Protein AF-A0A719WVG1-F1 (afdb_monomer_lite)

Structure (mmCIF, N/CA/C/O backbone):
data_AF-A0A719WVG1-F1
#
_entry.id   AF-A0A719WVG1-F1
#
loop_
_atom_site.group_PDB
_atom_site.id
_atom_site.type_symbol
_atom_site.label_atom_id
_atom_site.label_alt_id
_atom_site.label_comp_id
_atom_site.label_asym_id
_atom_site.label_entity_id
_atom_site.label_seq_id
_atom_site.pdbx_PDB_ins_code
_atom_site.Cartn_x
_atom_site.Cartn_y
_atom_site.Cartn_z
_atom_site.occupancy
_atom_site.B_iso_or_equiv
_atom_site.auth_seq_id
_atom_site.auth_comp_id
_atom_site.auth_asym_id
_atom_site.auth_atom_id
_atom_site.pdbx_PDB_model_num
ATOM 1 N N . LEU A 1 1 ? -19.824 -2.618 9.072 1.00 88.62 1 LEU A N 1
ATOM 2 C CA . LEU A 1 1 ? -18.378 -2.731 8.777 1.00 88.62 1 LEU A CA 1
ATOM 3 C C . LEU A 1 1 ? -17.699 -3.306 10.010 1.00 88.62 1 LEU A C 1
ATOM 5 O O . LEU A 1 1 ? -18.059 -2.857 11.096 1.00 88.62 1 LEU A O 1
ATOM 9 N N . PRO A 1 2 ? -16.802 -4.297 9.882 1.00 93.81 2 PRO A N 1
ATOM 10 C CA . PRO A 1 2 ? -16.029 -4.795 11.019 1.00 93.81 2 PRO A CA 1
ATOM 11 C C . PRO A 1 2 ? -15.233 -3.662 11.683 1.00 93.81 2 PRO A C 1
ATOM 13 O O . PRO A 1 2 ? -14.725 -2.774 10.994 1.00 93.81 2 PRO A O 1
ATOM 16 N N . VAL A 1 3 ? -15.137 -3.677 13.016 1.00 96.69 3 VAL A N 1
ATOM 17 C CA . VAL A 1 3 ? -14.345 -2.683 13.758 1.00 96.69 3 VAL A CA 1
ATOM 18 C C . VAL A 1 3 ? -12.873 -2.837 13.380 1.00 96.69 3 VAL A C 1
ATOM 20 O O . VAL A 1 3 ? -12.341 -3.942 13.394 1.00 96.69 3 VAL A O 1
ATOM 23 N N . GLY A 1 4 ? -12.226 -1.720 13.047 1.00 95.25 4 GLY A N 1
ATOM 24 C CA . GLY A 1 4 ? -10.811 -1.666 12.680 1.00 95.25 4 GLY A CA 1
ATOM 25 C C . GLY A 1 4 ? -10.526 -1.589 11.179 1.00 95.25 4 GLY A C 1
ATOM 26 O O . GLY A 1 4 ? -9.382 -1.329 10.815 1.00 95.25 4 GLY A O 1
ATOM 27 N N . VAL A 1 5 ? -11.533 -1.740 10.311 1.00 96.38 5 VAL A N 1
ATOM 28 C CA . VAL A 1 5 ? -11.364 -1.525 8.864 1.00 96.38 5 VAL A CA 1
ATOM 29 C C . VAL A 1 5 ? -11.140 -0.030 8.584 1.00 96.38 5 VAL A C 1
ATOM 31 O O . VAL A 1 5 ? -12.004 0.775 8.944 1.00 96.38 5 VAL A O 1
ATOM 34 N N . PRO A 1 6 ? -10.023 0.369 7.944 1.00 96.38 6 PRO A N 1
ATOM 35 C CA . PRO A 1 6 ? -9.818 1.753 7.536 1.00 96.38 6 PRO A CA 1
ATOM 36 C C . PRO A 1 6 ? -10.786 2.120 6.406 1.00 96.38 6 PRO A C 1
ATOM 38 O O . PRO A 1 6 ? -10.941 1.383 5.434 1.00 96.38 6 PRO A O 1
ATOM 41 N N . VAL A 1 7 ? -11.437 3.276 6.533 1.00 96.38 7 VAL A N 1
ATOM 42 C CA . VAL A 1 7 ? -12.397 3.793 5.551 1.00 96.38 7 VAL A CA 1
ATOM 43 C C . VAL A 1 7 ? -11.984 5.216 5.169 1.00 96.38 7 VAL A C 1
ATOM 45 O O . VAL A 1 7 ? -11.799 6.039 6.070 1.00 96.38 7 VAL A O 1
ATOM 48 N N . PRO A 1 8 ? -11.835 5.538 3.869 1.00 96.19 8 PRO A N 1
ATOM 49 C CA . PRO A 1 8 ? -11.598 6.908 3.429 1.00 96.19 8 PRO A CA 1
ATOM 50 C C . PRO A 1 8 ? -12.724 7.842 3.883 1.00 96.19 8 PRO A C 1
ATOM 52 O O . PRO A 1 8 ? -13.904 7.519 3.751 1.00 96.19 8 PRO A O 1
ATOM 55 N N . TRP A 1 9 ? -12.359 9.012 4.407 1.00 97.38 9 TRP A N 1
ATOM 56 C CA . TRP A 1 9 ? -13.302 9.996 4.935 1.00 97.38 9 TRP A CA 1
ATOM 57 C C . TRP A 1 9 ? -13.028 11.377 4.321 1.00 97.38 9 TRP A C 1
ATOM 59 O O . TRP A 1 9 ? -11.868 11.789 4.291 1.00 97.38 9 TRP A O 1
ATOM 69 N N . PRO A 1 10 ? -14.049 12.113 3.840 1.00 97.75 10 PRO A N 1
ATOM 70 C CA . PRO A 1 10 ? -13.839 13.340 3.067 1.00 97.75 10 PRO A CA 1
ATOM 71 C C . PRO A 1 10 ? -13.550 14.594 3.913 1.00 97.75 10 PRO A C 1
ATOM 73 O O . PRO A 1 10 ? -13.370 15.666 3.344 1.00 97.75 10 PRO A O 1
ATOM 76 N N . SER A 1 11 ? -13.528 14.507 5.251 1.00 97.69 11 SER A N 1
ATOM 77 C CA . SER A 1 11 ? -13.329 15.664 6.143 1.00 97.69 11 SER A CA 1
ATOM 78 C C . SER A 1 11 ? -12.127 15.501 7.073 1.00 97.69 11 SER A C 1
ATOM 80 O O . SER A 1 11 ? -11.764 14.397 7.478 1.00 97.69 11 SER A O 1
ATOM 82 N N . ALA A 1 12 ? -11.528 16.628 7.471 1.00 96.50 12 ALA A N 1
ATOM 83 C CA . ALA A 1 12 ? -10.427 16.661 8.427 1.00 96.50 12 ALA A CA 1
ATOM 84 C C . ALA A 1 12 ? -10.833 16.158 9.823 1.00 96.50 12 ALA A C 1
ATOM 86 O O . ALA A 1 12 ? -9.975 15.664 10.557 1.00 96.50 12 ALA A O 1
ATOM 87 N N . THR A 1 13 ? -12.109 16.261 10.198 1.00 96.81 13 THR A N 1
ATOM 88 C CA . THR A 1 13 ? -12.616 15.785 11.492 1.00 96.81 13 THR A CA 1
ATOM 89 C C . THR A 1 13 ? -13.379 14.476 11.287 1.00 96.81 13 THR A C 1
ATOM 91 O O . THR A 1 13 ? -14.354 14.460 10.527 1.00 96.81 13 THR A O 1
ATOM 94 N N . PRO A 1 14 ? -12.950 13.366 11.920 1.00 96.06 14 PRO A N 1
ATOM 95 C CA . PRO A 1 14 ? -13.691 12.118 11.855 1.00 96.06 14 PRO A CA 1
ATOM 96 C C . PRO A 1 14 ? -15.021 12.263 12.616 1.00 96.06 14 PRO A C 1
ATOM 98 O O . PRO A 1 14 ? -15.101 13.047 13.567 1.00 96.06 14 PRO A O 1
ATOM 101 N N . PRO A 1 15 ? -16.069 11.523 12.228 1.00 96.81 15 PRO A N 1
ATOM 102 C CA . PRO A 1 15 ? -17.313 11.508 12.979 1.00 96.81 15 PRO A CA 1
ATOM 103 C C . PRO A 1 15 ? -17.103 10.872 14.362 1.00 96.81 15 PRO A C 1
ATOM 105 O O . PRO A 1 15 ? -16.133 10.148 14.593 1.00 96.81 15 PRO A O 1
ATOM 108 N N . ALA A 1 16 ? -18.023 11.128 15.294 1.00 95.88 16 ALA A N 1
ATOM 109 C CA . ALA A 1 16 ? -17.966 10.534 16.628 1.00 95.88 16 ALA A CA 1
ATOM 110 C C . ALA A 1 16 ? -17.858 8.997 16.551 1.00 95.88 16 ALA A C 1
ATOM 112 O O . ALA A 1 16 ? -18.534 8.357 15.745 1.00 95.88 16 ALA A O 1
ATOM 113 N N . GLY A 1 17 ? -16.987 8.413 17.378 1.00 94.44 17 GLY A N 1
ATOM 114 C CA . GLY A 1 17 ? -16.705 6.972 17.378 1.00 94.44 17 GLY A CA 1
ATOM 115 C C . GLY A 1 17 ? -15.681 6.502 16.336 1.00 94.44 17 GLY A C 1
ATOM 116 O O . GLY A 1 17 ? -15.355 5.317 16.320 1.00 94.44 17 GLY A O 1
ATOM 117 N N . TRP A 1 18 ? -15.141 7.397 15.500 1.00 97.06 18 TRP A N 1
ATOM 118 C CA . TRP A 1 18 ? -14.080 7.082 14.540 1.00 97.06 18 TRP A CA 1
ATOM 119 C C . TRP A 1 18 ? -12.748 7.703 14.958 1.00 97.06 18 TRP A C 1
ATOM 121 O O . TRP A 1 18 ? -12.679 8.854 15.389 1.00 97.06 18 TRP A O 1
ATOM 131 N N . LEU A 1 19 ? -11.668 6.945 14.778 1.00 97.69 19 LEU A N 1
ATOM 132 C CA . LEU A 1 19 ? -10.300 7.388 15.031 1.00 97.69 19 LEU A CA 1
ATOM 133 C C . LEU A 1 19 ? -9.540 7.510 13.707 1.00 97.69 19 LEU A C 1
ATOM 135 O O . LEU A 1 19 ? -9.769 6.744 12.770 1.00 97.69 19 LEU A O 1
ATOM 139 N N . LYS A 1 20 ? -8.612 8.468 13.622 1.00 97.88 20 LYS A N 1
ATOM 140 C CA . LYS A 1 20 ? -7.730 8.602 12.455 1.00 97.88 20 LYS A CA 1
ATOM 141 C C . LYS A 1 20 ? -6.650 7.522 12.493 1.00 97.88 20 LYS A C 1
ATOM 143 O O . LYS A 1 20 ? -6.001 7.346 13.516 1.00 97.88 20 LYS A O 1
ATOM 148 N N . CYS A 1 21 ? -6.382 6.880 11.359 1.00 97.62 21 CYS A N 1
ATOM 149 C CA . CYS A 1 21 ? -5.213 6.012 11.192 1.00 97.62 21 CYS A CA 1
ATOM 150 C C . CYS A 1 21 ? -3.952 6.860 10.953 1.00 97.62 21 CYS A C 1
ATOM 152 O O . CYS A 1 21 ? -3.461 6.965 9.832 1.00 97.62 21 CYS A O 1
ATOM 154 N N . ASN A 1 22 ? -3.487 7.545 11.999 1.00 97.81 22 ASN A N 1
ATOM 155 C CA . ASN A 1 22 ? -2.358 8.483 11.970 1.00 97.81 22 ASN A CA 1
ATOM 156 C C . ASN A 1 22 ? -1.214 8.064 12.911 1.00 97.81 22 ASN A C 1
ATOM 158 O O . ASN A 1 22 ? -0.465 8.918 13.385 1.00 97.81 22 ASN A O 1
ATOM 162 N N . GLY A 1 23 ? -1.125 6.776 13.253 1.00 97.56 23 GLY A N 1
ATOM 163 C CA . GLY A 1 23 ? -0.120 6.288 14.195 1.00 97.56 23 GLY A CA 1
ATOM 164 C C . GLY A 1 23 ? -0.445 6.530 15.673 1.00 97.56 23 GLY A C 1
ATOM 165 O O . GLY A 1 23 ? 0.396 6.234 16.520 1.00 97.56 23 GLY A O 1
ATOM 166 N N . ALA A 1 24 ? -1.608 7.090 16.021 1.00 97.88 24 ALA A N 1
ATOM 167 C CA . ALA A 1 24 ? -1.952 7.360 17.416 1.00 97.88 24 ALA A CA 1
ATOM 168 C C . ALA A 1 24 ? -2.232 6.074 18.215 1.00 97.88 24 ALA A C 1
ATOM 170 O O . ALA A 1 24 ? -2.759 5.087 17.693 1.00 97.88 24 ALA A O 1
ATOM 171 N N . ALA A 1 25 ? -1.894 6.114 19.504 1.00 98.31 25 ALA A N 1
ATOM 172 C CA . ALA A 1 25 ? -2.339 5.121 20.475 1.00 98.31 25 ALA A CA 1
ATOM 173 C C . ALA A 1 25 ? -3.820 5.334 20.836 1.00 98.31 25 ALA A C 1
ATOM 175 O O . ALA A 1 25 ? -4.347 6.441 20.699 1.00 98.31 25 ALA A O 1
ATOM 176 N N . PHE A 1 26 ? -4.483 4.287 21.321 1.00 98.12 26 PHE A N 1
ATOM 177 C CA . PHE A 1 26 ? -5.861 4.340 21.812 1.00 98.12 26 PHE A CA 1
ATOM 178 C C . PHE A 1 26 ? -6.027 3.497 23.086 1.00 98.12 26 PHE A C 1
ATOM 180 O O . PHE A 1 26 ? -5.205 2.637 23.383 1.00 98.12 26 PHE A O 1
ATOM 187 N N . SER A 1 27 ? -7.094 3.746 23.852 1.00 97.69 27 SER A N 1
ATOM 188 C CA . SER A 1 27 ? -7.411 2.972 25.062 1.00 97.69 27 SER A CA 1
ATOM 189 C C . SER A 1 27 ? -8.171 1.693 24.707 1.00 97.69 27 SER A C 1
ATOM 191 O O . SER A 1 27 ? -9.213 1.744 24.046 1.00 97.69 27 SER A O 1
ATOM 193 N N . SER A 1 28 ? -7.671 0.551 25.180 1.00 97.25 28 SER A N 1
ATOM 194 C CA . SER A 1 28 ? -8.344 -0.749 25.073 1.00 97.25 28 SER A CA 1
ATOM 195 C C . SER A 1 28 ? -9.642 -0.811 25.874 1.00 97.25 28 SER A C 1
ATOM 197 O O . SER A 1 28 ? -10.561 -1.530 25.495 1.00 97.25 28 SER A O 1
ATOM 199 N N . GLU A 1 29 ? -9.739 -0.035 26.951 1.00 97.62 29 GLU A N 1
ATOM 200 C CA . GLU A 1 29 ? -10.918 0.042 27.815 1.00 97.62 29 GLU A CA 1
ATOM 201 C C . GLU A 1 29 ? -12.051 0.777 27.093 1.00 97.62 29 GLU A C 1
ATOM 203 O O . GLU A 1 29 ? -13.199 0.337 27.122 1.00 97.62 29 GLU A O 1
ATOM 208 N N . MET A 1 30 ? -11.722 1.871 26.397 1.00 96.94 30 MET A N 1
ATOM 209 C CA . MET A 1 30 ? -12.688 2.648 25.618 1.00 96.94 30 MET A CA 1
ATOM 210 C C . MET A 1 30 ? -13.045 1.966 24.287 1.00 96.94 30 MET A C 1
ATOM 212 O O . MET A 1 30 ? -14.190 2.055 23.842 1.00 96.94 30 MET A O 1
ATOM 216 N N . TYR A 1 31 ? -12.094 1.263 23.659 1.00 97.62 31 TYR A N 1
ATOM 217 C CA . TYR A 1 31 ? -12.276 0.621 22.351 1.00 97.62 31 TYR A CA 1
ATOM 218 C C . TYR A 1 31 ? -11.863 -0.867 22.350 1.00 97.62 31 TYR A C 1
ATOM 220 O O . TYR A 1 31 ? -10.966 -1.266 21.600 1.00 97.62 31 TYR A O 1
ATOM 228 N N . PRO A 1 32 ? -12.544 -1.742 23.114 1.00 97.75 32 PRO A N 1
ATOM 229 C CA . PRO A 1 32 ? -12.125 -3.137 23.295 1.00 97.75 32 PRO A CA 1
ATOM 230 C C . PRO A 1 32 ? -12.164 -3.960 22.002 1.00 97.75 32 PRO A C 1
ATOM 232 O O . PRO A 1 32 ? -11.311 -4.813 21.769 1.00 97.75 32 PRO A O 1
ATOM 235 N N . ASN A 1 33 ? -13.124 -3.691 21.113 1.00 97.62 33 ASN A N 1
ATOM 236 C CA . ASN A 1 33 ? -13.185 -4.365 19.813 1.00 97.62 33 ASN A CA 1
ATOM 237 C C . ASN A 1 33 ? -12.086 -3.886 18.853 1.00 97.62 33 ASN A C 1
ATOM 239 O O . ASN A 1 33 ? -11.638 -4.663 18.016 1.00 97.62 33 ASN A O 1
ATOM 243 N N . LEU A 1 34 ? -11.623 -2.639 18.993 1.00 97.75 34 LEU A N 1
ATOM 244 C CA . LEU A 1 34 ? -10.489 -2.135 18.222 1.00 97.75 34 LEU A CA 1
ATOM 245 C C . LEU A 1 34 ? -9.175 -2.732 18.733 1.00 97.75 34 LEU A C 1
ATOM 247 O O . LEU A 1 34 ? -8.333 -3.087 17.918 1.00 97.75 34 LEU A O 1
ATOM 251 N N . ALA A 1 35 ? -9.033 -2.926 20.048 1.00 98.06 35 ALA A N 1
ATOM 252 C CA . ALA A 1 35 ? -7.880 -3.604 20.648 1.00 98.06 35 ALA A CA 1
ATOM 253 C C . ALA A 1 35 ? -7.746 -5.061 20.175 1.00 98.06 35 ALA A C 1
ATOM 255 O O . ALA A 1 35 ? -6.638 -5.545 19.974 1.00 98.06 35 ALA A O 1
ATOM 256 N N . LYS A 1 36 ? -8.863 -5.753 19.909 1.00 97.44 36 LYS A N 1
ATOM 257 C CA . LYS A 1 36 ? -8.830 -7.087 19.278 1.00 97.44 36 LYS A CA 1
ATOM 258 C C . LYS A 1 36 ? -8.271 -7.049 17.852 1.00 97.44 36 LYS A C 1
ATOM 260 O O . LYS A 1 36 ? -7.577 -7.978 17.458 1.00 97.44 36 LYS A O 1
ATOM 265 N N . ALA A 1 37 ? -8.576 -5.999 17.087 1.00 96.56 37 ALA A N 1
ATOM 266 C CA . ALA A 1 37 ? -8.079 -5.826 15.720 1.00 96.56 37 ALA A CA 1
ATOM 267 C C . ALA A 1 37 ? -6.630 -5.302 15.674 1.00 96.56 37 ALA A C 1
ATOM 269 O O . ALA A 1 37 ? -5.860 -5.697 14.802 1.00 96.56 37 ALA A O 1
ATOM 270 N N . TYR A 1 38 ? -6.250 -4.447 16.627 1.00 97.38 38 TYR A N 1
ATOM 271 C CA . TYR A 1 38 ? -4.915 -3.862 16.773 1.00 97.38 38 TYR A CA 1
ATOM 272 C C . TYR A 1 38 ? -4.380 -4.103 18.198 1.00 97.38 38 TYR A C 1
ATOM 274 O O . TYR A 1 38 ? -4.455 -3.201 19.038 1.00 97.38 38 TYR A O 1
ATOM 282 N N . PRO A 1 39 ? -3.803 -5.288 18.487 1.00 96.94 39 PRO A N 1
ATOM 283 C CA . PRO A 1 39 ? -3.389 -5.683 19.843 1.00 96.94 39 PRO A CA 1
ATOM 284 C C . PRO A 1 39 ? -2.288 -4.821 20.470 1.00 96.94 39 PRO A C 1
ATOM 286 O O . PRO A 1 39 ? -2.064 -4.869 21.674 1.00 96.94 39 PRO A O 1
ATOM 289 N N . THR A 1 40 ? -1.593 -4.020 19.664 1.00 96.75 40 THR A N 1
ATOM 290 C CA . THR A 1 40 ? -0.588 -3.055 20.128 1.00 96.75 40 THR A CA 1
ATOM 291 C C . THR A 1 40 ? -1.206 -1.772 20.687 1.00 96.75 40 THR A C 1
ATOM 293 O O . THR A 1 40 ? -0.467 -0.876 21.092 1.00 96.75 40 THR A O 1
ATOM 296 N N . ASN A 1 41 ? -2.540 -1.652 20.676 1.00 97.75 41 ASN A N 1
ATOM 297 C CA . ASN A 1 41 ? -3.281 -0.452 21.070 1.00 97.75 41 ASN A CA 1
ATOM 298 C C . ASN A 1 41 ? -2.826 0.811 20.318 1.00 97.75 41 ASN A C 1
ATOM 300 O O . ASN A 1 41 ? -2.896 1.930 20.829 1.00 97.75 41 ASN A O 1
ATOM 304 N N . LYS A 1 42 ? -2.342 0.629 19.083 1.00 97.88 42 LYS A N 1
ATOM 305 C CA . LYS A 1 42 ? -1.853 1.690 18.207 1.00 97.88 42 LYS A CA 1
ATOM 306 C C . LYS A 1 42 ? -2.355 1.462 16.790 1.00 97.88 42 LYS A C 1
ATOM 308 O O . LYS A 1 42 ? -2.235 0.362 16.254 1.00 97.88 42 LYS A O 1
ATOM 313 N N . LEU A 1 43 ? -2.909 2.508 16.188 1.00 98.00 43 LEU A N 1
ATOM 314 C CA . LEU A 1 43 ? -3.324 2.466 14.790 1.00 98.00 43 LEU A CA 1
ATOM 315 C C . LEU A 1 43 ? -2.106 2.579 13.863 1.00 98.00 43 LEU A C 1
ATOM 317 O O . LEU A 1 43 ? -1.121 3.223 14.231 1.00 98.00 43 LEU A O 1
ATOM 321 N N . PRO A 1 44 ? -2.161 2.005 12.650 1.00 97.75 44 PRO A N 1
ATOM 322 C CA . PRO A 1 44 ? -1.171 2.300 11.626 1.00 97.75 44 PRO A CA 1
ATOM 323 C C . PRO A 1 44 ? -1.246 3.778 11.225 1.00 97.75 44 PRO A C 1
ATOM 325 O O . PRO A 1 44 ? -2.282 4.433 11.374 1.00 97.75 44 PRO A O 1
ATOM 328 N N . ASP A 1 45 ? -0.140 4.310 10.714 1.00 98.00 45 ASP A N 1
ATOM 329 C CA . ASP A 1 45 ? -0.133 5.608 10.046 1.00 98.00 45 ASP A CA 1
ATOM 330 C C . ASP A 1 45 ? -0.330 5.383 8.547 1.00 98.00 45 ASP A C 1
ATOM 332 O O . ASP A 1 45 ? 0.559 4.869 7.877 1.00 98.00 45 ASP A O 1
ATOM 336 N N . LEU A 1 46 ? -1.523 5.703 8.044 1.00 98.19 46 LEU A N 1
ATOM 337 C CA . LEU A 1 46 ? -1.901 5.484 6.643 1.00 98.19 46 LEU A CA 1
ATOM 338 C C . LEU A 1 46 ? -1.759 6.748 5.788 1.00 98.19 46 LEU A C 1
ATOM 340 O O . LEU A 1 46 ? -2.164 6.769 4.625 1.00 98.19 46 LEU A O 1
ATOM 344 N N . ARG A 1 47 ? -1.231 7.838 6.350 1.00 97.81 47 ARG A N 1
ATOM 345 C CA . ARG A 1 47 ? -1.069 9.094 5.612 1.00 97.81 47 ARG A CA 1
ATOM 346 C C . ARG A 1 47 ? -0.008 8.912 4.526 1.00 97.81 47 ARG A C 1
ATOM 348 O O . ARG A 1 47 ? 1.169 8.779 4.832 1.00 97.81 47 ARG A O 1
ATOM 355 N N . GLY A 1 48 ? -0.436 8.944 3.265 1.00 97.62 48 GLY A N 1
ATOM 356 C CA . GLY A 1 48 ? 0.443 8.741 2.108 1.00 97.62 48 GLY A CA 1
ATOM 357 C C . GLY A 1 48 ? 0.741 7.274 1.784 1.00 97.62 48 GLY A C 1
ATOM 358 O O . GLY A 1 48 ? 1.535 7.018 0.886 1.00 97.62 48 GLY A O 1
ATOM 359 N N . GLU A 1 49 ? 0.101 6.325 2.472 1.00 98.38 49 GLU A N 1
ATOM 360 C CA . GLU A 1 49 ? 0.285 4.893 2.234 1.00 98.38 49 GLU A CA 1
ATOM 361 C C . GLU A 1 49 ? -0.847 4.324 1.382 1.00 98.38 49 GLU A C 1
ATOM 363 O O . GLU A 1 49 ? -2.027 4.615 1.602 1.00 98.38 49 GLU A O 1
ATOM 368 N N . PHE A 1 50 ? -0.499 3.447 0.445 1.00 98.25 50 PHE A N 1
ATOM 369 C CA . PHE A 1 50 ? -1.486 2.619 -0.238 1.00 98.25 50 PHE A CA 1
ATOM 370 C C . PHE A 1 50 ? -1.799 1.379 0.595 1.00 98.25 50 PHE A C 1
ATOM 372 O O . PHE A 1 50 ? -0.926 0.785 1.224 1.00 98.25 50 PHE A O 1
ATOM 379 N N . ILE A 1 51 ? -3.052 0.935 0.566 1.00 97.62 51 ILE A N 1
ATOM 380 C CA . ILE A 1 51 ? -3.399 -0.384 1.090 1.00 97.62 51 ILE A CA 1
ATOM 381 C C . ILE A 1 51 ? -3.170 -1.398 -0.025 1.00 97.62 51 ILE A C 1
ATOM 383 O O . ILE A 1 51 ? -3.747 -1.265 -1.104 1.00 97.62 51 ILE A O 1
ATOM 387 N N . ARG A 1 52 ? -2.356 -2.418 0.250 1.00 97.44 52 ARG A N 1
ATOM 388 C CA . ARG A 1 52 ? -2.150 -3.564 -0.640 1.00 97.44 52 ARG A CA 1
ATOM 389 C C . ARG A 1 52 ? -2.683 -4.825 0.032 1.00 97.44 52 ARG A C 1
ATOM 391 O O . ARG A 1 52 ? -2.453 -5.035 1.222 1.00 97.44 52 ARG A O 1
ATOM 398 N N . GLY A 1 53 ? -3.330 -5.682 -0.752 1.00 97.81 53 GLY A N 1
ATOM 399 C CA . GLY A 1 53 ? -3.791 -6.990 -0.296 1.00 97.81 53 GLY A CA 1
ATOM 400 C C . GLY A 1 53 ? -2.654 -7.813 0.304 1.00 97.81 53 GLY A C 1
ATOM 401 O O . GLY A 1 53 ? -1.548 -7.867 -0.238 1.00 97.81 53 GLY A O 1
ATOM 402 N N . TRP A 1 54 ? -2.906 -8.409 1.459 1.00 98.00 54 TRP A N 1
ATOM 403 C CA . TRP A 1 54 ? -2.015 -9.392 2.049 1.00 98.00 54 TRP A CA 1
ATOM 404 C C . TRP A 1 54 ? -2.013 -10.660 1.192 1.00 98.00 54 TRP A C 1
ATOM 406 O O . TRP A 1 54 ? -3.049 -11.047 0.660 1.00 98.00 54 TRP A O 1
ATOM 416 N N . ASP A 1 55 ? -0.836 -11.259 1.022 1.00 97.00 55 ASP A N 1
ATOM 417 C CA . ASP A 1 55 ? -0.638 -12.355 0.075 1.00 97.00 55 ASP A CA 1
ATOM 418 C C . ASP A 1 55 ? -1.357 -13.643 0.483 1.00 97.00 55 ASP A C 1
ATOM 420 O O . ASP A 1 55 ? -1.848 -14.359 -0.383 1.00 97.00 55 ASP A O 1
ATOM 424 N N . ASP A 1 56 ? -1.404 -13.928 1.789 1.00 96.56 56 ASP A N 1
ATOM 425 C CA . ASP A 1 56 ? -2.034 -15.121 2.376 1.00 96.56 56 ASP A CA 1
ATOM 426 C C . ASP A 1 56 ? -1.687 -16.435 1.638 1.00 96.56 56 ASP A C 1
ATOM 428 O O . ASP A 1 56 ? -2.520 -17.316 1.438 1.00 96.56 56 ASP A O 1
ATOM 432 N N . GLY A 1 57 ? -0.437 -16.552 1.168 1.00 96.06 57 GLY A N 1
ATOM 433 C CA . GLY A 1 57 ? 0.069 -17.743 0.484 1.00 96.06 57 GLY A CA 1
ATOM 434 C C . GLY A 1 57 ? -0.220 -17.818 -1.018 1.00 96.06 57 GLY A C 1
ATOM 435 O O . GLY A 1 57 ? 0.094 -18.838 -1.633 1.00 96.06 57 GLY A O 1
ATOM 436 N N . ARG A 1 58 ? -0.774 -16.768 -1.640 1.00 96.31 58 ARG A N 1
ATOM 437 C CA . ARG A 1 58 ? -0.966 -16.708 -3.101 1.00 96.31 58 ARG A CA 1
ATOM 438 C C . ARG A 1 58 ? 0.361 -16.652 -3.874 1.00 96.31 58 ARG A C 1
ATOM 440 O O . ARG A 1 58 ? 0.396 -17.074 -5.030 1.00 96.31 58 ARG A O 1
ATOM 447 N N . GLY A 1 59 ? 1.432 -16.148 -3.261 1.00 95.38 59 GLY A N 1
ATOM 448 C CA . GLY A 1 59 ? 2.779 -16.096 -3.832 1.00 95.38 59 GLY A CA 1
ATOM 449 C C . GLY A 1 59 ? 3.105 -14.845 -4.657 1.00 95.38 59 GLY A C 1
ATOM 450 O O . GLY A 1 59 ? 4.152 -14.815 -5.297 1.00 95.38 59 GLY A O 1
ATOM 451 N N . VAL A 1 60 ? 2.253 -13.815 -4.655 1.00 93.75 60 VAL A N 1
ATOM 452 C CA . VAL A 1 60 ? 2.509 -12.530 -5.340 1.00 93.75 60 VAL A CA 1
ATOM 453 C C . VAL A 1 60 ? 3.321 -11.570 -4.470 1.00 93.75 60 VAL A C 1
ATOM 455 O O . VAL A 1 60 ? 4.180 -10.863 -4.983 1.00 93.75 60 VAL A O 1
ATOM 458 N N . ASP A 1 61 ? 3.080 -11.559 -3.159 1.00 95.25 61 ASP A N 1
ATOM 459 C CA . ASP A 1 61 ? 3.831 -10.754 -2.182 1.00 95.25 61 ASP A CA 1
ATOM 460 C C . ASP A 1 61 ? 4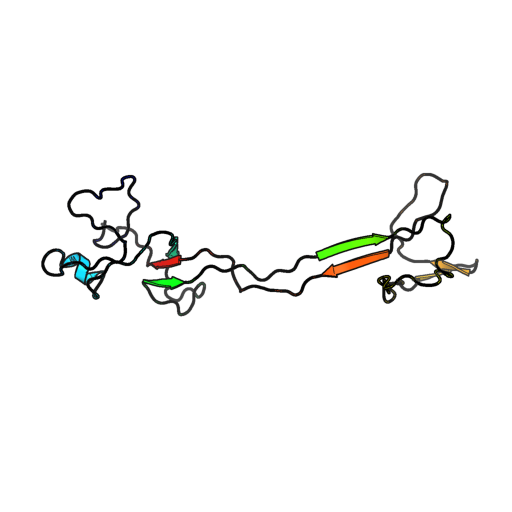.293 -11.650 -1.019 1.00 95.25 61 ASP A C 1
ATOM 462 O O . ASP A 1 61 ? 3.932 -11.476 0.151 1.00 95.25 61 ASP A O 1
ATOM 466 N N . ALA A 1 62 ? 5.015 -12.710 -1.396 1.00 94.62 62 ALA A N 1
ATOM 467 C CA . ALA A 1 62 ? 5.351 -13.828 -0.527 1.00 94.62 62 ALA A CA 1
ATOM 468 C C . ALA A 1 62 ? 6.162 -13.393 0.705 1.00 94.62 62 ALA A C 1
ATOM 470 O O . ALA A 1 62 ? 7.106 -12.609 0.627 1.00 94.62 62 ALA A O 1
ATOM 471 N N . GLY A 1 63 ? 5.804 -13.945 1.867 1.00 93.81 63 GLY A N 1
ATOM 472 C CA . GLY A 1 63 ? 6.493 -13.681 3.134 1.00 93.81 63 GLY A CA 1
ATOM 473 C C . GLY A 1 63 ? 6.164 -12.330 3.776 1.00 93.81 63 GLY A C 1
ATOM 474 O O . GLY A 1 63 ? 6.605 -12.068 4.898 1.00 93.81 63 GLY A O 1
ATOM 475 N N . ARG A 1 64 ? 5.361 -11.476 3.130 1.00 96.06 64 ARG A N 1
ATOM 476 C CA . ARG A 1 64 ? 4.934 -10.212 3.729 1.00 96.06 64 ARG A CA 1
ATOM 477 C C . ARG A 1 64 ? 3.918 -10.454 4.845 1.00 96.06 64 ARG A C 1
ATOM 479 O O . ARG A 1 64 ? 2.910 -11.117 4.636 1.00 96.06 64 ARG A O 1
ATOM 486 N N . ALA A 1 65 ? 4.158 -9.891 6.028 1.00 96.62 65 ALA A N 1
ATOM 487 C CA . ALA A 1 65 ? 3.235 -9.973 7.162 1.00 96.62 65 ALA A CA 1
ATOM 488 C C . ALA A 1 65 ? 2.117 -8.915 7.085 1.00 96.62 65 ALA A C 1
ATOM 490 O O . ALA A 1 65 ? 2.298 -7.852 6.488 1.00 96.62 65 ALA A O 1
ATOM 491 N N . LEU A 1 66 ? 0.980 -9.174 7.739 1.00 97.00 66 LEU A N 1
ATOM 492 C CA . LEU A 1 66 ? -0.086 -8.183 7.924 1.00 97.00 66 LEU A CA 1
ATOM 493 C C . LEU A 1 66 ? 0.436 -6.922 8.627 1.00 97.00 66 LEU A C 1
ATOM 495 O O . LEU A 1 66 ? 1.287 -6.993 9.513 1.00 97.00 66 LEU A O 1
ATOM 499 N N . LEU A 1 67 ? -0.099 -5.767 8.228 1.00 96.69 67 LEU A N 1
ATOM 500 C CA . LEU A 1 67 ? 0.260 -4.433 8.718 1.00 96.69 67 LEU A CA 1
ATOM 501 C C . LEU A 1 67 ? 1.738 -4.050 8.515 1.00 96.69 67 LEU A C 1
ATOM 503 O O . LEU A 1 67 ? 2.216 -3.073 9.095 1.00 96.69 67 LEU A O 1
ATOM 507 N N . ARG A 1 68 ? 2.478 -4.786 7.676 1.00 97.50 68 ARG A N 1
ATOM 508 C CA . ARG A 1 68 ? 3.864 -4.463 7.333 1.00 97.50 68 ARG A CA 1
ATOM 509 C C . ARG A 1 68 ? 3.915 -3.403 6.234 1.00 97.50 68 ARG A C 1
ATOM 511 O O . ARG A 1 68 ? 3.272 -3.564 5.199 1.00 97.50 68 ARG A O 1
ATOM 518 N N . LEU A 1 69 ? 4.708 -2.358 6.474 1.00 97.56 69 LEU A N 1
ATOM 519 C CA . LEU A 1 69 ? 5.052 -1.328 5.493 1.00 97.56 69 LEU A CA 1
ATOM 520 C C . LEU A 1 69 ? 6.054 -1.847 4.458 1.00 97.56 69 LEU A C 1
ATOM 522 O O . LEU A 1 69 ? 6.906 -2.688 4.763 1.00 97.56 69 LEU A O 1
ATOM 526 N N . GLN A 1 70 ? 5.955 -1.295 3.257 1.00 97.25 70 GLN A N 1
ATOM 527 C CA . GLN A 1 70 ? 6.788 -1.607 2.109 1.00 97.25 70 GLN A CA 1
ATOM 528 C C . GLN A 1 70 ? 7.096 -0.300 1.358 1.00 97.25 70 GLN A C 1
ATOM 530 O O . GLN A 1 70 ? 6.166 0.367 0.905 1.00 97.25 70 GLN A O 1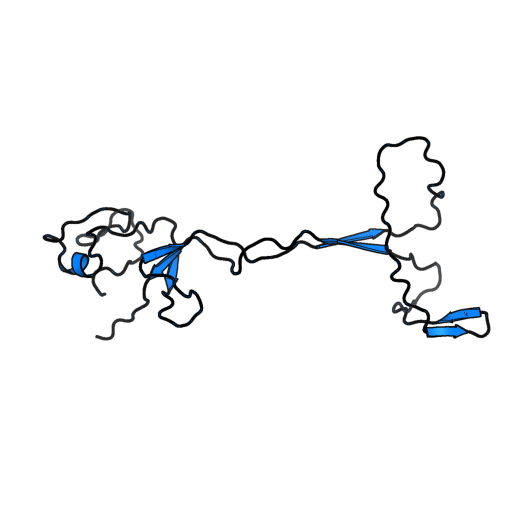
ATOM 535 N N . ASP A 1 71 ? 8.375 0.059 1.216 1.00 97.50 71 ASP A N 1
ATOM 536 C CA . ASP A 1 71 ? 8.816 1.296 0.536 1.00 97.50 71 ASP A CA 1
ATOM 537 C C . ASP A 1 71 ? 8.510 1.276 -0.961 1.00 97.50 71 ASP A C 1
ATOM 539 O O 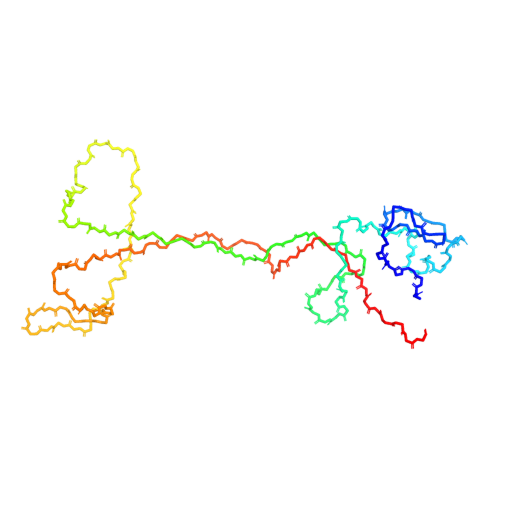. ASP A 1 71 ? 8.332 0.197 -1.501 1.00 97.50 71 ASP A O 1
ATOM 543 N N . ASP A 1 72 ? 8.463 2.402 -1.666 1.00 97.81 72 ASP A N 1
ATOM 544 C CA . ASP A 1 72 ? 8.232 2.406 -3.117 1.00 97.81 72 ASP A CA 1
ATOM 545 C C . ASP A 1 72 ? 9.342 1.695 -3.914 1.00 97.81 72 ASP A C 1
ATOM 547 O O . ASP A 1 72 ? 10.436 1.407 -3.420 1.00 97.81 72 ASP A O 1
ATOM 551 N N . SER A 1 73 ? 9.033 1.335 -5.160 1.00 97.12 73 SER A N 1
ATOM 552 C CA . SER A 1 73 ? 10.011 0.742 -6.069 1.00 97.12 73 SER A CA 1
ATOM 553 C C . SER A 1 73 ? 9.631 0.921 -7.535 1.00 97.12 73 SER A C 1
ATOM 555 O O . SER A 1 73 ? 8.459 1.125 -7.855 1.00 97.12 73 SER A O 1
ATOM 557 N N . PHE A 1 74 ? 10.624 0.791 -8.416 1.00 95.75 74 PHE A N 1
ATOM 558 C CA . PHE A 1 74 ? 10.464 0.769 -9.869 1.00 95.75 74 PHE A CA 1
ATOM 559 C C . PHE A 1 74 ? 10.957 -0.558 -10.423 1.00 95.75 74 PHE A C 1
ATOM 561 O O . PHE A 1 74 ? 12.025 -1.033 -10.036 1.00 95.75 74 PHE A O 1
ATOM 568 N N . GLU A 1 75 ? 10.201 -1.130 -11.352 1.00 96.50 75 GLU A N 1
ATOM 569 C CA . GLU A 1 75 ? 10.599 -2.342 -12.053 1.00 96.50 75 GLU A CA 1
ATOM 570 C C . GLU A 1 75 ? 11.860 -2.094 -12.887 1.00 96.50 75 GLU A C 1
ATOM 572 O O . GLU A 1 75 ? 12.052 -1.025 -13.482 1.00 96.50 75 GLU A O 1
ATOM 577 N N . ALA A 1 76 ? 12.739 -3.092 -12.888 1.00 96.31 76 ALA A N 1
ATOM 578 C CA . ALA A 1 76 ? 14.022 -3.030 -13.547 1.00 96.31 76 ALA A CA 1
ATOM 579 C C . ALA A 1 76 ? 13.860 -2.801 -15.051 1.00 96.31 76 ALA A C 1
ATOM 581 O O . ALA A 1 76 ? 13.244 -3.594 -15.760 1.00 96.31 76 ALA A O 1
ATOM 582 N N . HIS A 1 77 ? 14.453 -1.718 -15.545 1.00 94.50 77 HIS A N 1
ATOM 583 C CA . HIS A 1 77 ? 14.446 -1.374 -16.962 1.00 94.50 77 HIS A CA 1
ATOM 584 C C . HIS A 1 77 ? 15.779 -0.745 -17.371 1.00 94.50 77 HIS A C 1
ATOM 586 O O . HIS A 1 77 ? 16.658 -0.490 -16.544 1.00 94.50 77 HIS A O 1
ATOM 592 N N . ARG A 1 78 ? 15.938 -0.529 -18.677 1.00 90.12 78 ARG A N 1
ATOM 593 C CA . ARG A 1 78 ? 17.049 0.223 -19.262 1.00 90.12 78 ARG A CA 1
ATOM 594 C C . ARG A 1 78 ? 16.520 1.183 -20.314 1.00 90.12 78 ARG A C 1
ATOM 596 O O . ARG A 1 78 ? 15.465 0.942 -20.899 1.00 90.12 78 ARG A O 1
ATOM 603 N N . HIS A 1 79 ? 17.281 2.232 -20.580 1.00 89.06 79 HIS A N 1
ATOM 604 C CA . HIS A 1 79 ? 17.019 3.132 -21.692 1.00 89.06 79 HIS A CA 1
ATOM 605 C C . HIS A 1 79 ? 17.917 2.765 -22.864 1.00 89.06 79 HIS A C 1
ATOM 607 O O . HIS A 1 79 ? 19.105 2.495 -22.682 1.00 89.06 79 HIS A O 1
ATOM 613 N N . GLU A 1 80 ? 17.345 2.789 -24.062 1.00 82.06 80 GLU A N 1
ATOM 614 C CA . GLU A 1 80 ? 18.066 2.575 -25.309 1.00 82.06 80 GLU A CA 1
ATOM 615 C C . GLU A 1 80 ? 17.970 3.836 -26.162 1.00 82.06 80 GLU A C 1
ATOM 617 O O . GLU A 1 80 ? 16.906 4.443 -26.296 1.00 82.06 80 GLU A O 1
ATOM 622 N N . SER A 1 81 ? 19.102 4.241 -26.728 1.00 74.12 81 SER A N 1
ATOM 623 C CA . SER A 1 81 ? 19.184 5.332 -27.693 1.00 74.12 81 SER A CA 1
ATOM 624 C C . SER A 1 81 ? 19.894 4.842 -28.945 1.00 74.12 81 SER A C 1
ATOM 626 O O . SER A 1 81 ? 20.860 4.082 -28.872 1.00 74.12 81 SER A O 1
ATOM 628 N N . PHE A 1 82 ? 19.401 5.280 -30.100 1.00 68.81 82 PHE A N 1
ATOM 629 C CA . PHE A 1 82 ? 19.955 4.926 -31.399 1.00 68.81 82 PHE A CA 1
ATOM 630 C C . PHE A 1 82 ? 20.490 6.188 -32.064 1.00 68.81 82 PHE A C 1
ATOM 632 O O . PHE A 1 82 ? 19.733 7.120 -32.340 1.00 68.81 82 PHE A O 1
ATOM 639 N N . PHE A 1 83 ? 21.793 6.211 -32.334 1.00 65.56 83 PHE A N 1
ATOM 640 C CA . PHE A 1 83 ? 22.418 7.275 -33.111 1.00 65.56 83 PHE A CA 1
ATOM 641 C C . PHE A 1 83 ? 22.593 6.808 -34.551 1.00 65.56 83 PHE A C 1
ATOM 643 O O . PHE A 1 83 ? 23.257 5.805 -34.810 1.00 65.56 83 PHE A O 1
ATOM 650 N N . TYR A 1 84 ? 21.996 7.550 -35.483 1.00 58.53 84 TYR A N 1
ATOM 651 C CA . TYR A 1 84 ? 22.096 7.292 -36.915 1.00 58.53 84 TYR A CA 1
ATOM 652 C C . TYR A 1 84 ? 23.055 8.294 -37.554 1.00 58.53 84 TYR A C 1
ATOM 654 O O . TYR A 1 84 ? 22.682 9.446 -37.776 1.00 58.53 84 TYR A O 1
ATOM 662 N N . ALA A 1 85 ? 24.265 7.855 -37.896 1.00 56.81 85 ALA A N 1
ATOM 663 C CA . ALA A 1 85 ? 25.195 8.656 -38.689 1.00 56.81 85 ALA A CA 1
ATOM 664 C C . ALA A 1 85 ? 25.101 8.239 -40.163 1.00 56.81 85 ALA A C 1
ATOM 666 O O . ALA A 1 85 ? 25.285 7.069 -40.501 1.00 56.81 85 ALA A O 1
ATOM 667 N N . GLY A 1 86 ? 24.785 9.193 -41.041 1.00 51.66 86 GLY A N 1
ATOM 668 C CA . GLY A 1 86 ? 24.932 9.040 -42.486 1.00 51.66 86 GLY A CA 1
ATOM 669 C C . GLY A 1 86 ? 26.158 9.817 -42.947 1.00 51.66 86 GLY A C 1
ATOM 670 O O . GLY A 1 86 ? 26.305 10.979 -42.594 1.00 51.66 86 GLY A O 1
ATOM 671 N N . ILE A 1 87 ? 27.025 9.194 -43.740 1.00 49.12 87 ILE A N 1
ATOM 672 C CA . ILE A 1 87 ? 28.111 9.899 -44.430 1.00 49.12 87 ILE A CA 1
ATOM 673 C C . ILE A 1 87 ? 27.534 10.560 -45.682 1.00 49.12 87 ILE A C 1
ATOM 675 O O . ILE A 1 87 ? 27.252 9.871 -46.660 1.00 49.12 87 ILE A O 1
ATOM 679 N N . SER A 1 88 ? 27.368 11.886 -45.673 1.00 45.09 88 SER A N 1
ATOM 680 C CA . SER A 1 88 ? 27.190 12.632 -46.922 1.00 45.09 88 SER A CA 1
ATOM 681 C C . SER A 1 88 ? 28.469 12.475 -47.748 1.00 45.09 88 SER A C 1
ATOM 683 O O . SER A 1 88 ? 29.558 12.816 -47.288 1.00 45.09 88 SER A O 1
ATOM 685 N N . ARG A 1 89 ? 28.375 11.940 -48.973 1.00 46.31 89 ARG A N 1
ATOM 686 C CA . ARG A 1 89 ? 29.532 11.666 -49.855 1.00 46.31 89 ARG A CA 1
ATOM 687 C C . ARG A 1 89 ? 30.264 12.921 -50.377 1.00 46.31 89 ARG A C 1
ATOM 689 O O . ARG A 1 89 ? 31.014 12.807 -51.341 1.00 46.31 89 ARG A O 1
ATOM 696 N N . ASN A 1 90 ? 30.081 14.084 -49.753 1.00 47.34 90 ASN A N 1
ATOM 697 C CA . ASN A 1 90 ? 30.821 15.307 -50.071 1.00 47.34 90 ASN A CA 1
ATOM 698 C C . ASN A 1 90 ? 31.690 15.835 -48.919 1.00 47.34 90 ASN A C 1
ATOM 700 O O . ASN A 1 90 ? 32.227 16.935 -49.025 1.00 47.34 90 ASN A O 1
ATOM 704 N N . GLU A 1 91 ? 31.856 15.076 -47.835 1.00 47.00 91 GLU A N 1
ATOM 705 C CA . GLU A 1 91 ? 32.649 15.522 -46.689 1.00 47.00 91 GLU A CA 1
ATOM 706 C C . GLU A 1 91 ? 34.097 15.016 -46.744 1.00 47.00 91 GLU A C 1
ATOM 708 O O . GLU A 1 91 ? 34.392 13.857 -47.045 1.00 47.00 91 GLU A O 1
ATOM 713 N N . ILE A 1 92 ? 35.004 15.957 -46.480 1.00 46.94 92 ILE A N 1
ATOM 714 C CA . ILE A 1 92 ? 36.460 15.818 -46.449 1.00 46.94 92 ILE A CA 1
ATOM 715 C C . ILE A 1 92 ? 36.820 14.699 -45.456 1.00 46.94 92 ILE A C 1
ATOM 717 O O . ILE A 1 92 ? 36.349 14.749 -44.318 1.00 46.94 92 ILE A O 1
ATOM 721 N N . PRO A 1 93 ? 37.641 13.695 -45.823 1.00 48.06 93 PRO A N 1
ATOM 722 C CA . PRO A 1 93 ? 38.032 12.646 -44.893 1.00 48.06 93 PRO A CA 1
ATOM 723 C C . PRO A 1 93 ? 38.643 13.260 -43.635 1.00 48.06 93 PRO A C 1
ATOM 725 O O . PRO A 1 93 ? 39.569 14.069 -43.719 1.00 48.06 93 PRO A O 1
ATOM 728 N N . LEU A 1 94 ? 38.148 12.833 -42.477 1.00 50.00 94 LEU A N 1
ATOM 729 C CA . LEU A 1 94 ? 38.598 13.208 -41.139 1.00 50.00 94 LEU A CA 1
ATOM 730 C C . LEU A 1 94 ? 40.000 12.624 -40.852 1.00 50.00 94 LEU A C 1
ATOM 732 O O . LEU A 1 94 ? 40.179 11.807 -39.957 1.00 50.00 94 LEU A O 1
ATOM 736 N N . LYS A 1 95 ? 40.991 12.941 -41.693 1.00 45.69 95 LYS A N 1
ATOM 737 C CA . LYS A 1 95 ? 42.360 12.407 -41.605 1.00 45.69 95 LYS A CA 1
ATOM 738 C C . LYS A 1 95 ? 43.377 13.403 -41.067 1.00 45.69 95 LYS A C 1
ATOM 740 O O . LYS A 1 95 ? 44.449 12.967 -40.680 1.00 45.69 95 LYS A O 1
ATOM 745 N N . ASN A 1 96 ? 43.052 14.694 -40.994 1.00 45.91 96 ASN A N 1
ATOM 746 C CA . ASN A 1 96 ? 43.977 15.715 -40.505 1.00 45.91 96 ASN A CA 1
ATOM 747 C C . ASN A 1 96 ? 43.247 16.733 -39.624 1.00 45.91 96 ASN A C 1
ATOM 749 O O . ASN A 1 96 ? 42.951 17.837 -40.073 1.00 45.91 96 ASN A O 1
ATOM 753 N N . LEU A 1 97 ? 42.965 16.369 -38.371 1.00 48.72 97 LEU A N 1
ATOM 754 C CA . LEU A 1 97 ? 42.695 17.361 -37.334 1.00 48.72 97 LEU A CA 1
ATOM 755 C C . LEU A 1 97 ? 43.923 17.404 -36.414 1.00 48.72 97 LEU A C 1
ATOM 757 O O . LEU A 1 97 ? 44.096 16.504 -35.589 1.00 48.72 97 LEU A O 1
ATOM 761 N N . PRO A 1 98 ? 44.842 18.370 -36.603 1.00 50.53 98 PRO A N 1
ATOM 762 C CA . PRO A 1 98 ? 45.944 18.559 -35.680 1.00 50.53 98 PRO A CA 1
ATOM 763 C C . PRO A 1 98 ? 45.330 19.120 -34.398 1.00 50.53 98 PRO A C 1
ATOM 765 O O . PRO A 1 98 ? 44.897 20.266 -34.368 1.00 50.53 98 PRO A O 1
ATOM 768 N N . SER A 1 99 ? 45.233 18.270 -33.377 1.00 57.75 99 SER A N 1
ATOM 769 C CA . SER A 1 99 ? 44.696 18.565 -32.043 1.00 57.75 99 SER A CA 1
ATOM 770 C C . SER A 1 99 ? 43.248 19.074 -31.993 1.00 57.75 99 SER A C 1
ATOM 772 O O . SER A 1 99 ? 42.973 20.262 -32.133 1.00 57.75 99 SER A O 1
ATOM 774 N N . SER A 1 100 ? 42.329 18.183 -31.637 1.00 43.25 100 SER A N 1
ATOM 775 C CA . SER A 1 100 ? 41.268 18.549 -30.699 1.00 43.25 100 SER A CA 1
ATOM 776 C C . SER A 1 100 ? 41.052 17.376 -29.755 1.00 43.25 100 SER A C 1
ATOM 778 O O . SER A 1 100 ? 40.852 16.247 -30.211 1.00 43.25 100 SER A O 1
ATOM 780 N N . ASP A 1 101 ? 41.155 17.657 -28.463 1.00 54.31 101 ASP A N 1
ATOM 781 C CA . ASP A 1 101 ? 40.914 16.721 -27.375 1.00 54.31 101 ASP A CA 1
ATOM 782 C C . ASP A 1 101 ? 39.570 15.988 -27.561 1.00 54.31 101 ASP A C 1
ATOM 784 O O . ASP A 1 101 ? 38.538 16.606 -27.805 1.00 54.31 101 ASP A O 1
ATOM 788 N N . GLU A 1 102 ? 39.646 14.656 -27.497 1.00 55.12 102 GLU A N 1
ATOM 789 C CA . GLU A 1 102 ? 38.568 13.654 -27.479 1.00 55.12 102 GLU A CA 1
ATOM 790 C C . GLU A 1 102 ? 37.432 13.765 -28.514 1.00 55.12 102 GLU A C 1
ATOM 792 O O . GLU A 1 102 ? 36.396 14.394 -28.310 1.00 55.12 102 GLU A O 1
ATOM 797 N N . MET A 1 103 ? 37.548 12.971 -29.584 1.00 48.12 103 MET A N 1
ATOM 798 C CA . MET A 1 103 ? 36.421 12.614 -30.445 1.00 48.12 103 MET A CA 1
ATOM 799 C C . MET A 1 103 ? 36.093 11.125 -30.293 1.00 48.12 103 MET A C 1
ATOM 801 O O . MET A 1 103 ? 36.884 10.251 -30.657 1.00 48.12 103 MET A O 1
ATOM 805 N N . LEU A 1 104 ? 34.900 10.853 -29.756 1.00 53.75 104 LEU A N 1
ATOM 806 C CA . LEU A 1 104 ? 34.298 9.531 -29.584 1.00 53.75 104 LEU A CA 1
ATOM 807 C C . LEU A 1 104 ? 34.411 8.706 -30.880 1.00 53.75 104 LEU A C 1
ATOM 809 O O . LEU A 1 104 ? 33.731 8.972 -31.871 1.00 53.75 104 LEU A O 1
ATOM 813 N N . THR A 1 105 ? 35.278 7.693 -30.883 1.00 43.94 105 THR A N 1
ATOM 814 C CA . THR A 1 105 ? 35.450 6.809 -32.040 1.00 43.94 105 THR A CA 1
ATOM 815 C C . THR A 1 105 ? 34.352 5.742 -32.018 1.00 43.94 105 THR A C 1
ATOM 817 O O . THR A 1 105 ? 34.435 4.767 -31.274 1.00 43.94 105 THR A O 1
ATOM 820 N N . LEU A 1 106 ? 33.295 5.927 -32.816 1.00 52.28 106 LEU A N 1
ATOM 821 C CA . LEU A 1 106 ? 32.214 4.948 -32.990 1.00 52.28 106 LEU A CA 1
ATOM 822 C C . LEU A 1 106 ? 32.712 3.760 -33.833 1.00 52.28 106 LEU A C 1
ATOM 824 O O . LEU A 1 106 ? 32.504 3.701 -35.043 1.00 52.28 106 LEU A O 1
ATOM 828 N N . SER A 1 107 ? 33.396 2.812 -33.193 1.00 41.78 107 SER A N 1
ATOM 829 C CA . SER A 1 107 ? 33.736 1.523 -33.799 1.00 41.78 107 SER A CA 1
ATOM 830 C C . SER A 1 107 ? 32.532 0.586 -33.697 1.00 41.78 107 SER A C 1
ATOM 832 O O . SER A 1 107 ? 32.304 -0.042 -32.665 1.00 41.78 107 SER A O 1
ATOM 834 N N . SER A 1 108 ? 31.729 0.492 -34.760 1.00 42.62 108 SER A N 1
ATOM 835 C CA . SER A 1 108 ? 30.818 -0.640 -34.921 1.00 42.62 108 SER A CA 1
ATOM 836 C C . SER A 1 108 ? 31.665 -1.857 -35.286 1.00 42.62 108 SER A C 1
ATOM 838 O O . SER A 1 108 ? 32.146 -1.952 -36.421 1.00 42.62 1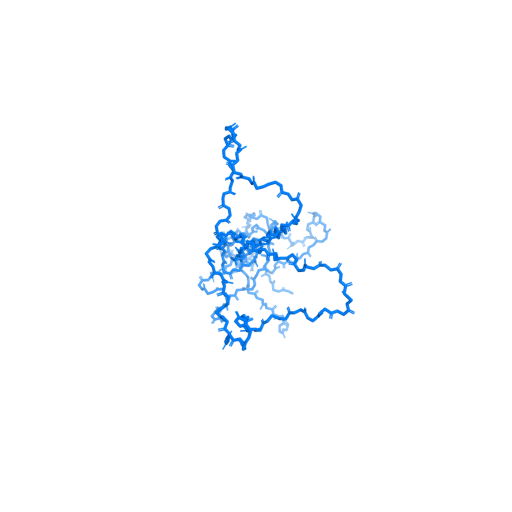08 SER A O 1
ATOM 840 N N . THR A 1 109 ? 31.852 -2.795 -34.356 1.00 40.62 109 THR A N 1
ATOM 841 C CA . THR A 1 109 ? 32.242 -4.151 -34.746 1.00 40.62 109 THR A CA 1
ATOM 842 C C . THR A 1 109 ? 31.239 -4.622 -35.794 1.00 40.62 109 THR A C 1
ATOM 844 O O . THR A 1 109 ? 30.029 -4.492 -35.635 1.00 40.62 109 THR A O 1
ATOM 847 N N . THR A 1 110 ? 31.778 -5.036 -36.928 1.00 42.88 110 THR A N 1
ATOM 848 C CA . THR A 1 110 ? 31.103 -5.284 -38.196 1.00 42.88 110 THR A CA 1
ATOM 849 C C . THR A 1 110 ? 29.849 -6.154 -38.064 1.00 42.88 110 THR A C 1
ATOM 851 O O . THR A 1 110 ? 29.960 -7.374 -38.064 1.00 42.88 110 THR A O 1
ATOM 854 N N . ASN A 1 111 ? 28.657 -5.556 -38.132 1.00 45.97 111 ASN A N 1
ATOM 855 C CA . ASN A 1 111 ? 27.497 -6.219 -38.745 1.00 45.97 111 ASN A CA 1
ATOM 856 C C . ASN A 1 111 ? 27.575 -6.030 -40.267 1.00 45.97 111 ASN A C 1
ATOM 858 O O . ASN A 1 111 ? 26.668 -5.497 -40.903 1.00 45.97 111 ASN A O 1
ATOM 862 N N . ALA A 1 112 ? 28.701 -6.430 -40.860 1.00 46.69 112 ALA A N 1
ATOM 863 C CA . ALA A 1 112 ? 28.682 -6.787 -42.265 1.00 46.69 112 ALA A CA 1
ATOM 864 C C . ALA A 1 112 ? 27.942 -8.124 -42.304 1.00 46.69 112 ALA A C 1
ATOM 866 O O . ALA A 1 112 ? 28.523 -9.156 -41.973 1.00 46.69 112 ALA A O 1
ATOM 867 N N . LEU A 1 113 ? 26.641 -8.088 -42.605 1.00 46.00 113 LEU A N 1
ATOM 868 C CA . LEU A 1 113 ? 25.946 -9.286 -43.059 1.00 46.00 113 LEU A CA 1
ATOM 869 C C . LEU A 1 113 ? 26.829 -9.894 -44.158 1.00 46.00 113 LEU A C 1
ATOM 871 O O . LEU A 1 113 ? 27.276 -9.183 -45.063 1.00 46.00 113 LEU A O 1
ATOM 875 N N . SER A 1 114 ? 27.217 -11.156 -43.981 1.00 45.53 114 SER A N 1
ATOM 876 C CA . SER A 1 114 ? 28.027 -11.852 -44.975 1.00 45.53 114 SER A CA 1
ATOM 877 C C . SER A 1 114 ? 27.206 -11.927 -46.266 1.00 45.53 114 SER A C 1
ATOM 879 O O . SER A 1 114 ? 26.014 -12.214 -46.187 1.00 45.53 114 SER A O 1
ATOM 881 N N . PRO A 1 115 ? 27.789 -11.622 -47.436 1.00 52.62 115 PRO A N 1
ATOM 882 C CA . PRO A 1 115 ? 27.062 -11.746 -48.688 1.00 52.62 115 PRO A CA 1
ATOM 883 C C . PRO A 1 115 ? 26.655 -13.202 -48.924 1.00 52.62 115 PRO A C 1
ATOM 885 O O . PRO A 1 115 ? 27.461 -14.110 -48.716 1.00 52.62 115 PRO A O 1
ATOM 888 N N . ASP A 1 116 ? 25.436 -13.405 -49.416 1.00 55.72 116 ASP A N 1
ATOM 889 C CA . ASP A 1 116 ? 24.915 -14.699 -49.863 1.00 55.72 116 ASP A CA 1
ATOM 890 C C . ASP A 1 116 ? 25.674 -15.225 -51.101 1.00 55.72 116 ASP A C 1
ATOM 892 O O . ASP A 1 116 ? 25.670 -16.424 -51.379 1.00 55.72 116 ASP A O 1
ATOM 896 N N . GLY A 1 117 ? 26.371 -14.354 -51.844 1.00 52.00 117 GLY A N 1
ATOM 897 C CA . GLY A 1 117 ? 27.242 -14.746 -52.956 1.00 52.00 117 GLY A CA 1
ATOM 898 C C . GLY A 1 117 ? 27.931 -13.574 -53.662 1.00 52.00 117 GLY A C 1
ATOM 899 O O . GLY A 1 117 ? 27.822 -12.426 -53.237 1.00 52.00 117 GLY A O 1
ATOM 900 N N . ILE A 1 118 ? 28.648 -13.871 -54.752 1.00 55.59 118 ILE A N 1
ATOM 901 C CA . ILE A 1 118 ? 29.241 -12.894 -55.679 1.00 55.59 118 ILE A CA 1
ATOM 902 C C . ILE A 1 118 ? 28.721 -13.211 -57.088 1.00 55.59 118 ILE A C 1
ATOM 904 O O . ILE A 1 118 ? 28.790 -14.366 -57.509 1.00 55.59 118 ILE A O 1
ATOM 908 N N . ASP A 1 119 ? 28.191 -12.224 -57.808 1.00 62.25 119 ASP A N 1
ATOM 909 C CA . ASP A 1 119 ? 27.688 -12.402 -59.170 1.00 62.25 119 ASP A CA 1
ATOM 910 C C . ASP A 1 119 ? 28.809 -12.478 -60.224 1.00 62.25 119 ASP A C 1
ATOM 912 O O . ASP A 1 119 ? 29.992 -12.266 -59.951 1.00 62.25 119 ASP A O 1
ATOM 916 N N . ALA A 1 120 ? 28.422 -12.772 -61.469 1.00 50.31 120 ALA A N 1
ATOM 917 C CA . ALA A 1 120 ? 29.335 -12.940 -62.603 1.00 50.31 120 ALA A CA 1
ATOM 918 C C . ALA A 1 120 ? 30.113 -11.666 -62.992 1.00 50.31 120 ALA A C 1
ATOM 920 O O . ALA A 1 120 ? 30.992 -11.723 -63.852 1.00 50.31 120 ALA A O 1
ATOM 921 N N . THR A 1 121 ? 29.801 -10.527 -62.372 1.00 62.41 121 THR A N 1
ATOM 922 C CA . THR A 1 121 ? 30.525 -9.259 -62.521 1.00 62.41 121 THR A CA 1
ATOM 923 C C . THR A 1 121 ? 31.382 -8.921 -61.298 1.00 62.41 121 THR A C 1
ATOM 925 O O . THR A 1 121 ? 31.896 -7.808 -61.195 1.00 62.41 121 THR A O 1
ATOM 928 N N . ASN A 1 122 ? 31.583 -9.888 -60.396 1.00 45.91 122 ASN A N 1
ATOM 929 C CA . ASN A 1 122 ? 32.278 -9.751 -59.117 1.00 45.91 122 ASN A CA 1
ATOM 930 C C . ASN A 1 122 ? 31.541 -8.882 -58.069 1.00 45.91 122 ASN A C 1
ATOM 932 O O . ASN A 1 122 ? 32.180 -8.369 -57.146 1.00 45.91 122 ASN A O 1
ATOM 936 N N . SER A 1 123 ? 30.212 -8.738 -58.157 1.00 48.62 123 SER A N 1
ATOM 937 C CA . SER A 1 123 ? 29.411 -7.943 -57.209 1.00 48.62 123 SER A CA 1
ATOM 938 C C . SER A 1 123 ? 28.779 -8.793 -56.098 1.00 48.62 123 SER A C 1
ATOM 940 O O . SER A 1 123 ? 28.257 -9.869 -56.360 1.00 48.62 123 SER A O 1
ATOM 942 N N . LEU A 1 124 ? 28.812 -8.323 -54.849 1.00 51.22 124 LEU A N 1
ATOM 943 C CA . LEU A 1 124 ? 28.284 -9.039 -53.675 1.00 51.22 124 LEU A CA 1
ATOM 944 C C . LEU A 1 124 ? 26.735 -9.038 -53.671 1.00 51.22 124 LEU A C 1
ATOM 946 O O . LEU A 1 124 ? 26.134 -7.979 -53.834 1.00 51.22 124 LEU A O 1
ATOM 950 N N . ILE A 1 125 ? 26.101 -10.196 -53.451 1.00 53.62 125 ILE A N 1
ATOM 951 C CA . ILE A 1 125 ? 24.636 -10.398 -53.383 1.00 53.62 125 ILE A CA 1
ATOM 952 C C . ILE A 1 125 ? 24.233 -10.688 -51.924 1.00 53.62 125 ILE A C 1
ATOM 954 O O . ILE A 1 125 ? 24.899 -11.498 -51.287 1.00 53.62 125 ILE A O 1
ATOM 958 N N . GLY A 1 126 ? 23.168 -10.072 -51.391 1.00 53.12 126 GLY A N 1
ATOM 959 C CA . GLY A 1 126 ? 22.624 -10.351 -50.048 1.00 53.12 126 GLY A CA 1
ATOM 960 C C . GLY A 1 126 ? 21.291 -9.639 -49.766 1.00 53.12 126 GLY A C 1
ATOM 961 O O . GLY A 1 126 ? 20.897 -8.757 -50.532 1.00 53.12 126 GLY A O 1
ATOM 962 N N . ASN A 1 127 ? 20.596 -10.045 -48.692 1.00 48.12 127 ASN A N 1
ATOM 963 C CA . ASN A 1 127 ? 19.315 -9.480 -48.222 1.00 48.12 127 ASN A CA 1
ATOM 964 C C . ASN A 1 127 ? 19.444 -8.017 -47.743 1.00 48.12 127 ASN A C 1
ATOM 966 O O . ASN A 1 127 ? 19.373 -7.703 -46.552 1.00 48.12 127 ASN A O 1
ATOM 970 N N . ASP A 1 128 ? 19.589 -7.116 -48.706 1.00 46.22 128 ASP A N 1
ATOM 971 C CA . ASP A 1 128 ? 19.441 -5.682 -48.535 1.00 46.22 128 ASP A CA 1
ATOM 972 C C . ASP A 1 128 ? 17.974 -5.326 -48.832 1.00 46.22 128 ASP A C 1
ATOM 974 O O . ASP A 1 128 ? 17.604 -4.999 -49.962 1.00 46.22 128 ASP A O 1
ATOM 978 N N . ASP A 1 129 ? 17.108 -5.387 -47.818 1.00 41.72 129 ASP A N 1
ATOM 979 C CA . ASP A 1 129 ? 15.822 -4.687 -47.877 1.00 41.72 129 ASP A CA 1
ATOM 980 C C . ASP A 1 129 ? 16.136 -3.195 -48.012 1.00 41.72 129 ASP A C 1
ATOM 982 O O . ASP A 1 129 ? 16.538 -2.599 -47.027 1.00 41.72 129 ASP A O 1
ATOM 986 N N . TYR A 1 130 ? 16.039 -2.617 -49.214 1.00 46.53 130 TYR A N 1
ATOM 987 C CA . TYR A 1 130 ? 15.438 -1.300 -49.496 1.00 46.53 130 TYR A CA 1
ATOM 988 C C . TYR A 1 130 ? 15.369 -1.094 -51.016 1.00 46.53 130 TYR A C 1
ATOM 990 O O . TYR A 1 130 ? 16.204 -0.440 -51.644 1.00 46.53 130 TYR A O 1
ATOM 998 N N . ASN A 1 131 ? 14.316 -1.671 -51.592 1.00 36.44 131 ASN A N 1
ATOM 999 C CA . ASN A 1 131 ? 13.867 -1.481 -52.964 1.00 36.44 131 ASN A CA 1
ATOM 1000 C C . ASN A 1 131 ? 13.690 0.026 -53.263 1.00 36.44 131 ASN A C 1
ATOM 1002 O O . ASN A 1 131 ? 12.871 0.714 -52.651 1.00 36.44 131 ASN A O 1
ATOM 1006 N N . CYS A 1 132 ? 14.501 0.542 -54.184 1.00 43.44 132 CYS A N 1
ATOM 1007 C CA . CYS A 1 132 ? 14.492 1.922 -54.663 1.00 43.44 132 CYS A CA 1
ATOM 1008 C C . CYS A 1 132 ? 13.447 2.062 -55.783 1.00 43.44 132 CYS A C 1
ATOM 1010 O O . CYS A 1 132 ? 13.411 1.212 -56.667 1.00 43.44 132 CYS A O 1
ATOM 1012 N N . LEU A 1 133 ? 12.622 3.118 -55.794 1.00 39.56 133 LEU A N 1
ATOM 1013 C CA . LEU A 1 133 ? 11.683 3.358 -56.907 1.00 39.56 133 LEU A CA 1
ATOM 1014 C C . LEU A 1 133 ? 11.949 4.628 -57.729 1.00 39.56 133 LEU A C 1
ATOM 1016 O O . LEU A 1 133 ? 11.216 4.856 -58.685 1.00 39.56 133 LEU A O 1
ATOM 1020 N N . ILE A 1 134 ? 12.982 5.433 -57.441 1.00 34.66 134 ILE A N 1
ATOM 1021 C CA . ILE A 1 134 ? 13.373 6.556 -58.320 1.00 34.66 134 ILE A CA 1
ATOM 1022 C C . ILE A 1 134 ? 14.903 6.694 -58.375 1.00 34.66 134 ILE A C 1
ATOM 1024 O O . ILE A 1 134 ? 15.569 6.816 -57.346 1.00 34.66 134 ILE A O 1
ATOM 1028 N N . GLU A 1 135 ? 15.443 6.672 -59.597 1.00 37.31 135 GLU A N 1
ATOM 1029 C CA . GLU A 1 135 ? 16.864 6.819 -59.924 1.00 37.31 135 GLU A CA 1
ATOM 1030 C C . GLU A 1 135 ? 17.415 8.195 -59.523 1.00 37.31 135 GLU A C 1
ATOM 1032 O O . GLU A 1 135 ? 16.832 9.229 -59.843 1.00 37.31 135 GLU A O 1
ATOM 1037 N N . GLY A 1 136 ? 18.593 8.205 -58.882 1.00 36.34 136 GLY A N 1
ATOM 1038 C CA . GLY A 1 136 ? 19.400 9.423 -58.747 1.00 36.34 136 GLY A CA 1
ATOM 1039 C C . GLY A 1 136 ? 19.898 9.802 -57.350 1.00 36.34 136 GLY A C 1
ATOM 1040 O O . GLY A 1 136 ? 19.878 10.983 -57.025 1.00 36.34 136 GLY A O 1
ATOM 1041 N N . ASN A 1 137 ? 20.394 8.848 -56.551 1.00 38.88 137 ASN A N 1
ATOM 1042 C CA . ASN A 1 137 ? 21.731 8.893 -55.911 1.00 38.88 137 ASN A CA 1
ATOM 1043 C C . ASN A 1 137 ? 21.801 8.232 -54.518 1.00 38.88 137 ASN A C 1
ATOM 1045 O O . ASN A 1 137 ? 21.465 8.825 -53.500 1.00 38.88 137 ASN A O 1
ATOM 1049 N N . LYS A 1 138 ? 22.388 7.026 -54.523 1.00 42.72 138 LYS A N 1
ATOM 1050 C CA . LYS A 1 138 ? 23.303 6.429 -53.528 1.00 42.72 138 LYS A CA 1
ATOM 1051 C C . LYS A 1 138 ? 22.879 6.507 -52.054 1.00 42.72 138 LYS A C 1
ATOM 1053 O O . LYS A 1 138 ? 23.300 7.385 -51.310 1.00 42.72 138 LYS A O 1
ATOM 1058 N N . ASN A 1 139 ? 22.120 5.486 -51.652 1.00 41.72 139 ASN A N 1
ATOM 1059 C CA . ASN A 1 139 ? 22.153 4.812 -50.349 1.00 41.72 139 ASN A CA 1
ATOM 1060 C C . ASN A 1 139 ? 23.234 5.306 -49.362 1.00 41.72 139 ASN A C 1
ATOM 1062 O O . ASN A 1 139 ? 24.358 4.801 -49.308 1.00 41.72 139 ASN A O 1
ATOM 1066 N N . ASN A 1 140 ? 22.857 6.256 -48.503 1.00 44.41 140 ASN A N 1
ATOM 1067 C CA . ASN A 1 140 ? 23.608 6.525 -47.285 1.00 44.41 140 ASN A CA 1
ATOM 1068 C C . ASN A 1 140 ? 23.561 5.269 -46.413 1.00 44.41 140 ASN A C 1
ATOM 1070 O O . ASN A 1 140 ? 22.533 4.957 -45.813 1.00 44.41 140 ASN A O 1
ATOM 1074 N N . LYS A 1 141 ? 24.689 4.561 -46.337 1.00 44.84 141 LYS A N 1
ATOM 1075 C CA . LYS A 1 141 ? 24.952 3.536 -45.329 1.00 44.84 141 LYS A CA 1
ATOM 1076 C C . LYS A 1 141 ? 24.813 4.218 -43.962 1.00 44.84 141 LYS A C 1
ATOM 1078 O O . LYS A 1 141 ? 25.723 4.928 -43.541 1.00 44.84 141 LYS A O 1
ATOM 1083 N N . ARG A 1 142 ? 23.645 4.109 -43.319 1.00 49.41 142 ARG A N 1
ATOM 1084 C CA . ARG A 1 142 ? 23.467 4.564 -41.936 1.00 49.41 142 ARG A CA 1
ATOM 1085 C C . ARG A 1 142 ? 24.066 3.500 -41.035 1.00 49.41 142 ARG A C 1
ATOM 1087 O O . ARG A 1 142 ? 23.533 2.396 -40.968 1.00 49.41 142 ARG A O 1
ATOM 1094 N N . THR A 1 143 ? 25.142 3.831 -40.335 1.00 48.91 143 THR A N 1
ATOM 1095 C CA . THR A 1 143 ? 25.547 3.038 -39.173 1.00 48.91 143 THR A CA 1
ATOM 1096 C C . THR A 1 143 ? 24.642 3.458 -38.020 1.00 48.91 143 THR A C 1
ATOM 1098 O O . THR A 1 143 ? 24.601 4.639 -37.669 1.00 48.91 143 THR A O 1
ATOM 1101 N N . ALA A 1 144 ? 23.876 2.513 -37.477 1.00 53.00 144 ALA A N 1
ATOM 1102 C CA . ALA A 1 144 ? 23.125 2.706 -36.246 1.00 53.00 144 ALA A CA 1
ATOM 1103 C C . ALA A 1 144 ? 23.964 2.165 -35.085 1.00 53.00 144 ALA A C 1
ATOM 1105 O O . ALA A 1 144 ? 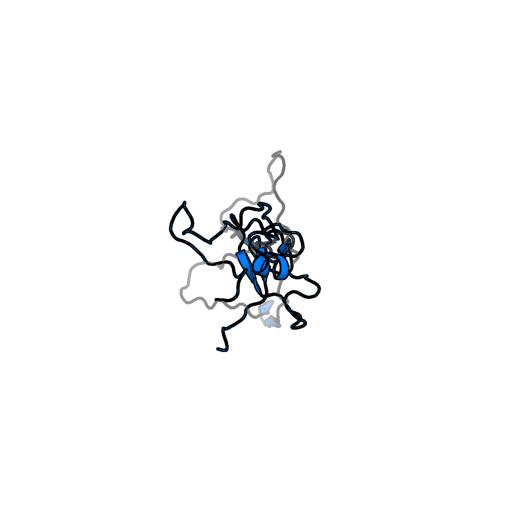24.223 0.964 -35.024 1.00 53.00 144 ALA A O 1
ATOM 1106 N N . THR A 1 145 ? 24.393 3.039 -34.176 1.00 62.69 145 THR A N 1
ATOM 1107 C CA . THR A 1 145 ? 25.032 2.612 -32.925 1.00 62.69 145 THR A CA 1
ATOM 1108 C C . THR A 1 145 ? 24.004 2.704 -31.808 1.00 62.69 145 THR A C 1
ATOM 1110 O O . THR A 1 145 ? 23.490 3.788 -31.521 1.00 62.69 145 THR A O 1
ATOM 1113 N N . GLY A 1 146 ? 23.684 1.560 -31.202 1.00 64.88 146 GLY A N 1
ATOM 1114 C CA . GLY A 1 146 ? 22.842 1.488 -30.014 1.00 64.88 146 GLY A CA 1
ATOM 1115 C C . GLY A 1 146 ? 23.668 1.758 -28.760 1.00 64.88 146 GLY A C 1
ATOM 1116 O O . GLY A 1 146 ? 24.681 1.097 -28.534 1.00 64.88 146 GLY A O 1
ATOM 1117 N N . LEU A 1 147 ? 23.231 2.710 -27.942 1.00 76.00 147 LEU A N 1
ATOM 1118 C CA . LEU A 1 147 ? 23.748 2.921 -26.595 1.00 76.00 147 LEU A CA 1
ATOM 1119 C C . LEU A 1 147 ? 22.648 2.555 -25.603 1.00 76.00 147 LEU A C 1
ATOM 1121 O O . LEU A 1 147 ? 21.536 3.080 -25.679 1.00 76.00 147 LEU A O 1
ATOM 1125 N N . SER A 1 148 ? 22.962 1.644 -24.688 1.00 83.44 148 SER A N 1
ATOM 1126 C CA . SER A 1 148 ? 22.048 1.190 -23.641 1.00 83.44 148 SER A CA 1
ATOM 1127 C C . SER A 1 148 ? 22.613 1.504 -22.266 1.00 83.44 148 SER A C 1
ATOM 1129 O O . SER A 1 148 ? 23.811 1.337 -22.032 1.00 83.44 148 SER A O 1
ATOM 1131 N N . THR A 1 149 ? 21.750 1.915 -21.341 1.00 86.44 149 THR A N 1
ATOM 1132 C CA . THR A 1 149 ? 22.101 1.924 -19.917 1.00 86.44 149 THR A CA 1
ATOM 1133 C C . THR A 1 149 ? 22.115 0.494 -19.369 1.00 86.44 149 THR A C 1
ATOM 1135 O O . THR A 1 149 ? 21.513 -0.415 -19.946 1.00 86.44 149 THR A O 1
ATOM 1138 N N . SER A 1 150 ? 22.750 0.284 -18.215 1.00 91.12 150 SER A N 1
ATOM 1139 C CA . SER A 1 150 ? 22.558 -0.948 -17.443 1.00 91.12 150 SER A CA 1
ATOM 1140 C C . SER A 1 150 ? 21.090 -1.112 -17.036 1.00 91.12 150 SER A C 1
ATOM 1142 O O . SER A 1 150 ? 20.374 -0.121 -16.872 1.00 91.12 150 SER A O 1
ATOM 1144 N N . ILE A 1 151 ? 20.654 -2.360 -16.851 1.00 91.25 151 ILE A N 1
ATOM 1145 C CA . ILE A 1 151 ? 19.349 -2.664 -16.254 1.00 91.25 151 ILE A CA 1
ATOM 1146 C C . ILE A 1 151 ? 19.437 -2.362 -14.757 1.00 91.25 151 ILE A C 1
ATOM 1148 O O . ILE A 1 151 ? 20.288 -2.925 -14.066 1.00 91.25 151 ILE A O 1
ATOM 1152 N N . VAL A 1 152 ? 18.570 -1.480 -14.264 1.00 91.44 152 VAL A N 1
ATOM 1153 C CA . VAL A 1 152 ? 18.520 -1.085 -12.850 1.00 91.44 152 VAL A CA 1
ATOM 1154 C C . VAL A 1 152 ? 17.066 -1.027 -12.393 1.00 91.44 152 VAL A C 1
ATOM 1156 O O . VAL A 1 152 ? 16.210 -0.531 -13.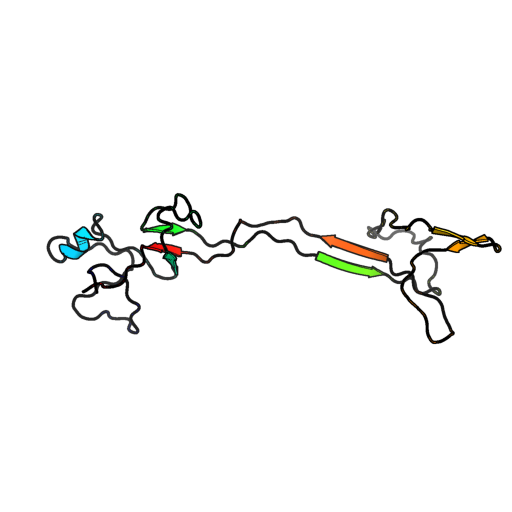119 1.00 91.44 152 VAL A O 1
ATOM 1159 N N . GLY A 1 153 ? 16.795 -1.528 -11.187 1.00 92.88 153 GLY A N 1
ATOM 1160 C CA . GLY A 1 153 ? 15.489 -1.486 -10.526 1.00 92.88 153 GLY A CA 1
ATOM 1161 C C . GLY A 1 153 ? 15.198 -2.766 -9.744 1.00 92.88 153 GLY A C 1
ATOM 1162 O O . GLY A 1 153 ? 16.084 -3.596 -9.536 1.00 92.88 153 GLY A O 1
ATOM 1163 N N . ALA A 1 154 ? 13.956 -2.906 -9.295 1.00 93.50 154 ALA A N 1
ATOM 1164 C CA . ALA A 1 154 ? 13.437 -4.059 -8.567 1.00 93.50 154 ALA A CA 1
ATOM 1165 C C . ALA A 1 154 ? 12.568 -4.952 -9.470 1.00 93.50 154 ALA A C 1
ATOM 1167 O O . ALA A 1 154 ? 12.511 -4.782 -10.683 1.00 93.50 154 ALA A O 1
ATOM 1168 N N . THR A 1 155 ? 11.874 -5.923 -8.880 1.00 92.94 155 THR A N 1
ATOM 1169 C CA . THR A 1 155 ? 11.010 -6.871 -9.603 1.00 92.94 155 THR A CA 1
ATOM 1170 C C . THR A 1 155 ? 9.601 -6.346 -9.890 1.00 92.94 155 THR A C 1
ATOM 1172 O O . THR A 1 155 ? 8.827 -7.036 -10.537 1.00 92.94 155 THR A O 1
ATOM 1175 N N . GLU A 1 156 ? 9.228 -5.174 -9.369 1.00 95.06 156 GLU A N 1
ATOM 1176 C CA . GLU A 1 156 ? 7.888 -4.598 -9.525 1.00 95.06 156 GLU A CA 1
ATOM 1177 C C . GLU A 1 156 ? 7.955 -3.069 -9.404 1.00 95.06 156 GLU A C 1
ATOM 1179 O O . GLU A 1 156 ? 8.728 -2.539 -8.600 1.00 95.06 156 GLU A O 1
ATOM 1184 N N . THR A 1 157 ? 7.094 -2.362 -10.141 1.00 96.44 157 THR A N 1
ATOM 1185 C CA . THR A 1 157 ? 6.801 -0.946 -9.890 1.00 96.44 157 THR A CA 1
ATOM 1186 C C . THR A 1 157 ? 5.644 -0.824 -8.906 1.00 96.44 157 THR A C 1
ATOM 1188 O O . THR A 1 157 ? 4.553 -1.331 -9.164 1.00 96.44 157 THR A O 1
ATOM 1191 N N . ARG A 1 158 ? 5.846 -0.128 -7.785 1.00 96.56 158 ARG A N 1
ATOM 1192 C CA . ARG A 1 158 ? 4.822 0.002 -6.739 1.00 96.56 158 ARG A CA 1
ATOM 1193 C C . ARG A 1 158 ? 5.001 1.255 -5.884 1.00 96.56 158 ARG A C 1
ATOM 1195 O O . ARG A 1 158 ? 6.137 1.648 -5.622 1.00 96.56 158 ARG A O 1
ATOM 1202 N N . PRO A 1 159 ? 3.909 1.852 -5.377 1.00 98.06 159 PRO A N 1
ATOM 1203 C CA . PRO A 1 159 ? 4.009 2.898 -4.373 1.00 98.06 159 PRO A CA 1
ATOM 1204 C C . PRO A 1 159 ? 4.346 2.313 -2.994 1.00 98.06 159 PRO A C 1
ATOM 1206 O O . PRO A 1 159 ? 4.234 1.099 -2.756 1.00 98.06 159 PRO A O 1
ATOM 1209 N N . ARG A 1 160 ? 4.678 3.210 -2.062 1.00 98.25 160 ARG A N 1
ATOM 1210 C CA . ARG A 1 160 ? 4.697 2.903 -0.631 1.00 98.25 160 ARG A CA 1
ATOM 1211 C C . ARG A 1 160 ? 3.346 2.362 -0.190 1.00 98.25 160 ARG A C 1
ATOM 1213 O O . ARG A 1 160 ? 2.299 2.900 -0.572 1.00 98.25 160 ARG A O 1
ATOM 1220 N N . ASN A 1 161 ? 3.361 1.248 0.527 1.00 98.38 161 ASN A N 1
ATOM 1221 C CA . ASN A 1 161 ? 2.129 0.567 0.871 1.00 98.38 161 ASN A CA 1
ATOM 1222 C C . ASN A 1 161 ? 2.234 -0.278 2.145 1.00 98.38 161 ASN A C 1
ATOM 1224 O O . ASN A 1 161 ? 3.321 -0.595 2.627 1.00 98.38 161 ASN A O 1
ATOM 1228 N N . ILE A 1 162 ? 1.075 -0.668 2.671 1.00 98.44 162 ILE A N 1
ATOM 1229 C CA . ILE A 1 162 ? 0.920 -1.511 3.856 1.00 98.44 162 ILE A CA 1
ATOM 1230 C C . ILE A 1 162 ? -0.005 -2.696 3.565 1.00 98.44 162 ILE A C 1
ATOM 1232 O O . ILE A 1 162 ? -1.017 -2.567 2.870 1.00 98.44 162 ILE A O 1
ATOM 1236 N N . ALA A 1 163 ? 0.339 -3.861 4.115 1.00 98.19 163 ALA A N 1
ATOM 1237 C CA . ALA A 1 163 ? -0.428 -5.089 3.937 1.00 98.19 163 ALA A CA 1
ATOM 1238 C C . ALA A 1 163 ? -1.716 -5.118 4.778 1.00 98.19 163 ALA A C 1
ATOM 1240 O O . ALA A 1 163 ? -1.653 -5.070 6.008 1.00 98.19 163 ALA A O 1
ATOM 1241 N N . PHE A 1 164 ? -2.873 -5.292 4.140 1.00 97.62 164 PHE A N 1
ATOM 1242 C CA . PHE A 1 164 ? -4.148 -5.584 4.809 1.00 97.62 164 PHE A CA 1
ATOM 1243 C C . PHE A 1 164 ? -4.841 -6.771 4.161 1.00 97.62 164 PHE A C 1
ATOM 1245 O O . PHE A 1 164 ? -4.740 -6.978 2.955 1.00 97.62 164 PHE A O 1
ATOM 1252 N N . ASN A 1 165 ? -5.619 -7.509 4.947 1.00 96.12 165 ASN A N 1
ATOM 1253 C CA . ASN A 1 165 ? -6.541 -8.473 4.371 1.00 96.12 165 ASN A CA 1
ATOM 1254 C C . ASN A 1 165 ? -7.755 -7.748 3.764 1.00 96.12 165 ASN A C 1
ATOM 1256 O O . ASN A 1 165 ? -8.280 -6.804 4.365 1.00 96.12 165 ASN A O 1
ATOM 1260 N N . TYR A 1 166 ? -8.213 -8.197 2.597 1.00 95.25 166 TYR A N 1
ATOM 1261 C CA . TYR A 1 166 ? -9.454 -7.717 2.001 1.00 95.25 166 TYR A CA 1
ATOM 1262 C C . TYR A 1 166 ? -10.581 -8.675 2.351 1.00 95.25 166 TYR A C 1
ATOM 1264 O O . TYR A 1 166 ? -10.564 -9.847 1.992 1.00 95.25 166 TYR A O 1
ATOM 1272 N N . ILE A 1 167 ? -11.577 -8.150 3.054 1.00 94.69 167 ILE A N 1
ATOM 1273 C CA . ILE A 1 167 ? -12.730 -8.917 3.512 1.00 94.69 167 ILE A CA 1
ATOM 1274 C C . ILE A 1 167 ? -14.015 -8.288 2.990 1.00 94.69 167 ILE A C 1
ATOM 1276 O O . ILE A 1 167 ? -14.122 -7.069 2.848 1.00 94.69 167 ILE A O 1
ATOM 1280 N N . VAL A 1 168 ? -15.014 -9.130 2.755 1.00 93.50 168 VAL A N 1
ATOM 1281 C CA . VAL A 1 168 ? -16.384 -8.716 2.451 1.00 93.50 168 VAL A CA 1
ATOM 1282 C C . VAL A 1 168 ? -17.275 -9.047 3.643 1.00 93.50 168 VAL A C 1
ATOM 1284 O O . VAL A 1 168 ? -17.094 -10.070 4.304 1.00 93.50 168 VAL A O 1
ATOM 1287 N N . ARG A 1 169 ? -18.237 -8.173 3.959 1.00 92.69 169 ARG A N 1
ATOM 1288 C CA . ARG A 1 169 ? -19.217 -8.466 5.010 1.00 92.69 169 ARG A CA 1
ATOM 1289 C C . ARG A 1 169 ? -20.149 -9.575 4.520 1.00 92.69 169 ARG A C 1
ATOM 1291 O O . ARG A 1 169 ? -20.877 -9.359 3.558 1.00 92.69 169 ARG A O 1
ATOM 1298 N N . ALA A 1 170 ? -20.142 -10.713 5.206 1.00 89.88 170 ALA A N 1
ATOM 1299 C CA . ALA A 1 170 ? -20.984 -11.860 4.867 1.00 89.88 170 ALA A CA 1
ATOM 1300 C C . ALA A 1 170 ? -22.412 -11.784 5.453 1.00 89.88 170 ALA A C 1
ATOM 1302 O O . ALA A 1 170 ? -23.325 -12.357 4.867 1.00 89.88 170 ALA A O 1
ATOM 1303 N N . ALA A 1 171 ? -22.614 -11.067 6.568 1.00 81.94 171 ALA A N 1
ATOM 1304 C CA . ALA A 1 171 ? -23.911 -10.767 7.187 1.00 81.94 171 ALA A CA 1
ATOM 1305 C C . ALA A 1 171 ? -23.829 -9.448 7.978 1.00 81.94 171 ALA A C 1
ATOM 1307 O O . ALA A 1 171 ? -22.749 -9.172 8.557 1.00 81.94 171 ALA A O 1
#

Sequence (171 aa):
LPVGVPVPWPSATPPAGWLKCNGAAFSSEMYPNLAKAYPTNKLPDLRGEFIRGWDDGRGVDAGRALLRLQDDSFEAHRHESFFYAGISRNEIPLKNLPSSDEMLTLSSTTNALSPDGIDATNSLIGNDDYNCLIEGNKNNKRTATGLSTSIVGATETRPRNIAFNYIVRAA

pLDDT: mean 77.71, std 23.26, range [34.66, 98.44]

InterPro domains:
  IPR011083 Phage tail collar domain [PF07484] (4-51)
  IPR037053 Phage tail collar domain superfamily [G3DSA:3.90.1340.10] (1-52)
  IPR051934 Bacteriophage Tail Fiber Structural Protein [PTHR35191] (2-171)

Foldseek 3Di:
DQPQDDDDDPDPDDPPPDDDLQFDAADCVVVVSNCVVVVVSTHHRCVQAAEDEDCPPVPPPPPDDAFDKDAFWDAWDKDKDKDWDFDPPPDDPPPDDPDDPDDDDPDDPDPPVQFPDADPVRHGHDPDPDDDDDDDDDDRPIDIDMDMDDTDIDRDGDHIHGYDHDDDDPD

Secondary structure (DSSP, 8-state):
--TT-----SSSSPPTT----BS-B--TTT-HHHHHH-TTSB--B-TTPEEEE--TTSSSSTTPPTT-EE--B-B-B--EEEEEEE--TTSPPS------S-----------PPPSEE-TTS-EE--------S-S-----EEEEEEEPPPBSBSS-B-SEEEE-------

Organism: NCBI:txid497977

Radius of gyration: 32.69 Å; chains: 1; bounding box: 70×36×90 Å